Protein AF-A0A0W0XV14-F1 (afdb_monomer_lite)

pLDDT: mean 80.05, std 17.27, range [49.66, 97.56]

Organism: NCBI:txid458

Structure (mmCIF, N/CA/C/O backbone):
data_AF-A0A0W0XV14-F1
#
_entry.id   AF-A0A0W0XV14-F1
#
loop_
_atom_site.g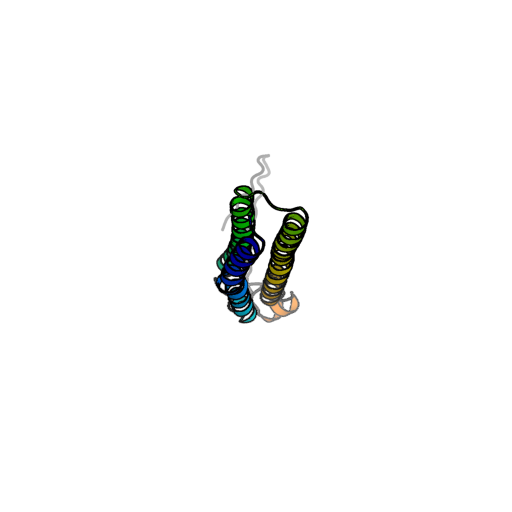roup_PDB
_atom_site.id
_atom_site.type_symbol
_atom_site.label_atom_id
_atom_site.label_alt_id
_atom_site.label_comp_id
_atom_site.label_asym_id
_atom_site.label_entity_id
_atom_site.label_seq_id
_atom_site.pdbx_PDB_ins_code
_atom_site.Cartn_x
_atom_site.Cartn_y
_atom_site.Cartn_z
_atom_site.occupancy
_atom_site.B_iso_or_equiv
_atom_site.auth_seq_id
_atom_site.auth_comp_id
_atom_site.auth_asym_id
_atom_site.auth_atom_id
_atom_site.pdbx_PDB_model_num
ATOM 1 N N . MET A 1 1 ? -15.513 -1.038 22.031 1.00 90.81 1 MET A N 1
ATOM 2 C CA . MET A 1 1 ? -14.763 -2.237 21.604 1.00 90.81 1 MET A CA 1
ATOM 3 C C . MET A 1 1 ? -13.735 -2.571 22.674 1.00 90.81 1 MET A C 1
ATOM 5 O O . MET A 1 1 ? -13.178 -1.650 23.264 1.00 90.81 1 MET A O 1
ATOM 9 N N . THR A 1 2 ? -13.530 -3.849 22.978 1.00 93.06 2 THR A N 1
ATOM 10 C CA . THR A 1 2 ? -12.490 -4.308 23.915 1.00 93.06 2 THR A CA 1
ATOM 11 C C . THR A 1 2 ? -11.102 -4.251 23.268 1.00 93.06 2 THR A C 1
ATOM 13 O O . THR A 1 2 ? -10.985 -4.190 22.048 1.00 93.06 2 THR A O 1
ATOM 16 N N . ASN A 1 3 ? -10.029 -4.273 24.065 1.00 91.88 3 ASN A N 1
ATOM 17 C CA . ASN A 1 3 ? -8.668 -4.251 23.511 1.00 91.88 3 ASN A CA 1
ATOM 18 C C . ASN A 1 3 ? -8.371 -5.487 22.649 1.00 91.88 3 ASN A C 1
ATOM 20 O O . ASN A 1 3 ? -7.784 -5.346 21.587 1.00 91.88 3 ASN A O 1
ATOM 24 N N . ASN A 1 4 ? -8.845 -6.667 23.057 1.00 94.75 4 ASN A N 1
ATOM 25 C CA . ASN A 1 4 ? -8.633 -7.903 22.301 1.00 94.75 4 ASN A CA 1
ATOM 26 C C . ASN A 1 4 ? -9.332 -7.857 20.928 1.00 94.75 4 ASN A C 1
ATOM 28 O O . ASN A 1 4 ? -8.737 -8.205 19.919 1.00 94.75 4 ASN A O 1
ATOM 32 N N . GLU A 1 5 ? -10.571 -7.355 20.864 1.00 94.25 5 GLU A N 1
ATOM 33 C CA . GLU A 1 5 ? -11.280 -7.173 19.585 1.00 94.25 5 GLU A CA 1
ATOM 34 C C . GLU A 1 5 ? -10.559 -6.183 18.658 1.00 94.25 5 GLU A C 1
ATOM 36 O O . GLU A 1 5 ? -10.484 -6.409 17.454 1.00 94.25 5 GLU A O 1
ATOM 41 N N . PHE A 1 6 ? -10.016 -5.099 19.220 1.00 95.75 6 PHE A N 1
ATOM 42 C CA . PHE A 1 6 ? -9.238 -4.121 18.461 1.00 95.75 6 PHE A CA 1
ATOM 43 C C . PHE A 1 6 ? -7.968 -4.751 17.878 1.00 95.75 6 PHE A C 1
ATOM 45 O O . PHE A 1 6 ? -7.739 -4.665 16.675 1.00 95.75 6 PHE A O 1
ATOM 52 N N . GLU A 1 7 ? -7.182 -5.435 18.713 1.00 95.38 7 GLU A N 1
ATOM 53 C CA . GLU A 1 7 ? -5.948 -6.113 18.298 1.00 95.38 7 GLU A CA 1
ATOM 54 C C . GLU A 1 7 ? -6.217 -7.195 17.243 1.00 95.38 7 GLU A C 1
ATOM 56 O O . GLU A 1 7 ? -5.461 -7.321 16.283 1.00 95.38 7 GLU A O 1
ATOM 61 N N . GLN A 1 8 ? -7.323 -7.934 17.363 1.00 96.19 8 GLN A N 1
ATOM 62 C CA . GLN A 1 8 ? -7.716 -8.934 16.368 1.00 96.19 8 GLN A CA 1
ATOM 63 C C . GLN A 1 8 ? -8.061 -8.322 15.009 1.00 96.19 8 GLN A C 1
ATOM 65 O O . GLN A 1 8 ? -7.689 -8.893 13.985 1.00 96.19 8 GLN A O 1
ATOM 70 N N . LEU A 1 9 ? -8.755 -7.181 14.977 1.00 95.88 9 LEU A N 1
ATOM 71 C CA . LEU A 1 9 ? -9.050 -6.495 13.718 1.00 95.88 9 LEU A CA 1
ATOM 72 C C . LEU A 1 9 ? -7.780 -5.949 13.066 1.00 95.88 9 LEU A C 1
ATOM 74 O O . LEU A 1 9 ? -7.591 -6.149 11.870 1.00 95.88 9 LEU A O 1
ATOM 78 N N . ILE A 1 10 ? -6.890 -5.323 13.843 1.00 96.88 10 ILE A N 1
ATOM 79 C CA . ILE A 1 10 ? -5.589 -4.869 13.330 1.00 96.88 10 ILE A CA 1
ATOM 80 C C . ILE A 1 10 ? -4.806 -6.048 12.744 1.00 96.88 10 ILE A C 1
ATOM 82 O O . ILE A 1 10 ? -4.350 -5.966 11.610 1.00 96.88 10 ILE A O 1
ATOM 86 N N . LEU A 1 11 ? -4.755 -7.190 13.436 1.00 96.06 11 LEU A N 1
ATOM 87 C CA . LEU A 1 11 ? -4.068 -8.384 12.936 1.00 96.06 11 LEU A CA 1
ATOM 88 C C . LEU A 1 11 ? -4.650 -8.906 11.608 1.00 96.06 11 LEU A C 1
ATOM 90 O O . LEU A 1 11 ? -3.911 -9.389 10.746 1.00 96.06 11 LEU A O 1
ATOM 94 N N . GLN A 1 12 ? -5.970 -8.827 11.420 1.00 96.25 12 GLN A N 1
ATOM 95 C CA . GLN A 1 12 ? -6.609 -9.201 10.153 1.00 96.25 12 GLN A CA 1
ATOM 96 C C . GLN A 1 12 ? -6.208 -8.252 9.021 1.00 96.25 12 GLN A C 1
ATOM 98 O O . GLN A 1 12 ? -5.877 -8.709 7.924 1.00 96.25 12 GLN A O 1
ATOM 103 N N . PHE A 1 13 ? -6.188 -6.947 9.296 1.00 96.75 13 PHE A N 1
ATOM 104 C CA . PHE A 1 13 ? -5.719 -5.944 8.346 1.00 96.75 13 PHE A CA 1
ATOM 105 C C . PHE A 1 13 ? -4.234 -6.118 8.016 1.00 96.75 13 PHE A C 1
ATOM 107 O O . PHE A 1 13 ? -3.876 -6.062 6.843 1.00 96.75 13 PHE A O 1
ATOM 114 N N . ASP A 1 14 ? -3.398 -6.451 8.997 1.00 95.44 14 ASP A N 1
ATOM 115 C CA . ASP A 1 14 ? -1.977 -6.744 8.790 1.00 95.44 14 ASP A CA 1
ATOM 116 C C . ASP A 1 14 ? -1.759 -7.989 7.942 1.00 95.44 14 ASP A C 1
ATOM 118 O O . ASP A 1 14 ? -0.886 -8.016 7.073 1.00 95.44 14 ASP A O 1
ATOM 122 N N . THR A 1 15 ? -2.563 -9.027 8.158 1.00 94.62 15 THR A N 1
ATOM 123 C CA . THR A 1 15 ? -2.507 -10.238 7.332 1.00 94.62 15 THR A CA 1
ATOM 124 C C . THR A 1 15 ? -2.842 -9.890 5.884 1.00 94.62 15 THR A C 1
ATOM 126 O O . THR A 1 15 ? -2.071 -10.197 4.977 1.00 94.62 15 THR A O 1
ATOM 129 N N . PHE A 1 16 ? -3.938 -9.156 5.663 1.00 94.56 16 PHE A N 1
ATOM 130 C CA . PHE A 1 16 ? -4.310 -8.697 4.327 1.00 94.56 16 PHE A CA 1
ATOM 131 C C . PHE A 1 16 ? -3.222 -7.818 3.694 1.00 94.56 16 PHE A C 1
ATOM 133 O O . PHE A 1 16 ? -2.899 -7.995 2.515 1.00 94.56 16 PHE A O 1
ATOM 140 N N . TRP A 1 17 ? -2.652 -6.890 4.464 1.00 95.88 17 TRP A N 1
ATOM 141 C CA . TRP A 1 17 ? -1.587 -5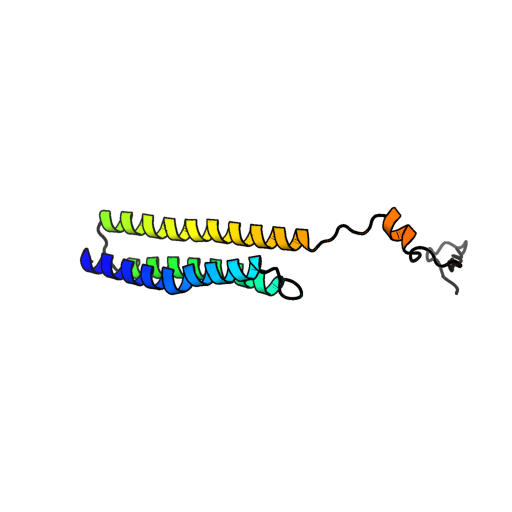.996 4.026 1.00 95.88 17 TRP A CA 1
ATOM 142 C C . TRP A 1 17 ? -0.369 -6.778 3.533 1.00 95.88 17 TRP A C 1
ATOM 144 O O . TRP A 1 17 ? 0.107 -6.553 2.419 1.00 95.88 17 TRP A O 1
ATOM 154 N N . ASN A 1 18 ? 0.110 -7.733 4.327 1.00 93.94 18 ASN A N 1
ATOM 155 C CA . ASN A 1 18 ? 1.265 -8.546 3.962 1.00 93.94 18 ASN A CA 1
ATOM 156 C C . ASN A 1 18 ? 0.977 -9.426 2.739 1.00 93.94 18 ASN A C 1
ATOM 158 O O . ASN A 1 18 ? 1.755 -9.430 1.784 1.00 93.94 18 ASN A O 1
ATOM 162 N N . ASP A 1 19 ? -0.165 -10.110 2.724 1.00 92.69 19 ASP A N 1
ATOM 163 C CA . ASP A 1 19 ? -0.486 -11.059 1.659 1.00 92.69 19 ASP A CA 1
ATOM 164 C C . ASP A 1 19 ? -0.719 -10.370 0.310 1.00 92.69 19 ASP A C 1
ATOM 166 O O . ASP A 1 19 ? -0.352 -10.918 -0.732 1.00 92.69 19 ASP A O 1
ATOM 170 N N . ASN A 1 20 ? -1.285 -9.160 0.311 1.00 91.00 20 ASN A N 1
ATOM 171 C CA . ASN A 1 20 ? -1.712 -8.485 -0.914 1.00 91.00 20 ASN A CA 1
ATOM 172 C C . ASN A 1 20 ? -0.835 -7.286 -1.269 1.00 91.00 20 ASN A C 1
ATOM 174 O O . ASN A 1 20 ? -0.323 -7.210 -2.385 1.00 91.00 20 ASN A O 1
ATOM 178 N N . ILE A 1 21 ? -0.657 -6.342 -0.343 1.00 92.94 21 ILE A N 1
ATOM 179 C CA . ILE A 1 21 ? 0.010 -5.064 -0.624 1.00 92.94 21 ILE A CA 1
ATOM 180 C C . ILE A 1 21 ? 1.520 -5.281 -0.731 1.00 92.94 21 ILE A C 1
ATOM 182 O O . ILE A 1 21 ? 2.110 -4.953 -1.762 1.00 92.94 21 ILE A O 1
ATOM 186 N N . VAL A 1 22 ? 2.142 -5.922 0.263 1.00 93.88 22 VAL A N 1
ATOM 187 C CA . VAL A 1 22 ? 3.588 -6.210 0.226 1.00 93.88 22 VAL A CA 1
ATOM 188 C C . VAL A 1 22 ? 3.928 -7.121 -0.957 1.00 93.88 22 VAL A C 1
ATOM 190 O O . VAL A 1 22 ? 4.859 -6.836 -1.714 1.00 93.88 22 VAL A O 1
ATOM 193 N N . THR A 1 23 ? 3.138 -8.174 -1.183 1.00 90.81 23 THR A N 1
ATOM 194 C CA . THR A 1 23 ? 3.313 -9.069 -2.338 1.00 90.81 23 THR A CA 1
ATOM 195 C C . THR A 1 23 ? 3.231 -8.319 -3.670 1.00 90.81 23 THR A C 1
ATOM 197 O O . THR A 1 23 ? 4.100 -8.501 -4.527 1.00 90.81 23 THR A O 1
ATOM 200 N N . ALA A 1 24 ? 2.229 -7.451 -3.856 1.00 91.31 24 ALA A N 1
ATOM 201 C CA . ALA A 1 24 ? 2.075 -6.674 -5.084 1.00 91.31 24 ALA A CA 1
ATOM 202 C C . ALA A 1 24 ? 3.261 -5.728 -5.314 1.00 91.31 24 ALA A C 1
ATOM 204 O O . ALA A 1 24 ? 3.781 -5.657 -6.429 1.00 91.31 24 ALA A O 1
ATOM 205 N N . TYR A 1 25 ? 3.734 -5.047 -4.266 1.00 93.94 25 TYR A N 1
ATOM 206 C CA . TYR A 1 25 ? 4.922 -4.199 -4.346 1.00 93.94 25 TYR A CA 1
ATOM 207 C C . TYR A 1 25 ? 6.145 -4.984 -4.833 1.00 93.94 25 TYR A C 1
ATOM 209 O O . TYR A 1 25 ? 6.804 -4.570 -5.792 1.00 93.94 25 TYR A O 1
ATOM 217 N N . VAL A 1 26 ? 6.419 -6.147 -4.228 1.00 92.56 26 VAL A N 1
ATOM 218 C CA . VAL A 1 26 ? 7.551 -7.004 -4.611 1.00 92.56 26 VAL A CA 1
ATOM 219 C C . VAL A 1 26 ? 7.434 -7.428 -6.072 1.00 92.56 26 VAL A C 1
ATOM 221 O O . VAL A 1 26 ? 8.395 -7.284 -6.826 1.00 92.56 26 VAL A O 1
ATOM 224 N N . GLN A 1 27 ? 6.256 -7.883 -6.504 1.00 89.62 27 GLN A N 1
ATOM 225 C CA . GLN A 1 27 ? 6.027 -8.302 -7.887 1.00 89.62 27 GLN A CA 1
ATOM 226 C C . GLN A 1 27 ? 6.270 -7.161 -8.882 1.00 89.62 27 GLN A C 1
ATOM 228 O O . GLN A 1 27 ? 7.008 -7.342 -9.854 1.00 89.62 27 GLN A O 1
ATOM 233 N N . ILE A 1 28 ? 5.704 -5.973 -8.634 1.00 89.56 28 ILE A N 1
ATOM 234 C CA . ILE A 1 28 ? 5.890 -4.805 -9.507 1.00 89.56 28 ILE A CA 1
ATOM 235 C C . ILE A 1 28 ? 7.371 -4.422 -9.561 1.00 89.56 28 ILE A C 1
ATOM 237 O O . ILE A 1 28 ? 7.919 -4.234 -10.649 1.00 89.56 28 ILE A O 1
ATOM 241 N N . LYS A 1 29 ? 8.042 -4.357 -8.406 1.00 89.88 29 LYS A N 1
ATOM 242 C CA . LYS A 1 29 ? 9.466 -4.020 -8.320 1.00 89.88 29 LYS A CA 1
ATOM 243 C C . LYS A 1 29 ? 10.331 -5.020 -9.082 1.00 89.88 29 LYS A C 1
ATOM 245 O O . LYS A 1 29 ? 11.179 -4.614 -9.873 1.00 89.88 29 LYS A O 1
ATOM 250 N N . THR A 1 30 ? 10.101 -6.319 -8.898 1.00 88.12 30 THR A N 1
ATOM 251 C CA . THR A 1 30 ? 10.819 -7.373 -9.624 1.00 88.12 30 THR A CA 1
ATOM 252 C C . THR A 1 30 ? 10.606 -7.253 -11.131 1.00 88.12 30 THR A C 1
ATOM 254 O O . THR A 1 30 ? 11.575 -7.329 -11.885 1.00 88.12 30 THR A O 1
ATOM 257 N N . HIS A 1 31 ? 9.373 -7.011 -11.582 1.00 84.38 31 HIS A N 1
ATOM 258 C CA . HIS A 1 31 ? 9.086 -6.826 -13.003 1.00 84.38 31 HIS A CA 1
ATOM 259 C C . HIS A 1 31 ? 9.782 -5.602 -13.599 1.00 84.38 31 HIS A C 1
ATOM 261 O O . HIS A 1 31 ? 10.321 -5.697 -14.703 1.00 84.38 31 HIS A O 1
ATOM 267 N N . LEU A 1 32 ? 9.821 -4.482 -12.871 1.00 82.12 32 LEU A N 1
ATOM 268 C CA . LEU A 1 32 ? 10.571 -3.299 -13.289 1.00 82.12 32 LEU A CA 1
ATOM 269 C C . LEU A 1 32 ? 12.065 -3.627 -13.432 1.00 82.12 32 LEU A C 1
ATOM 271 O O . LEU A 1 32 ? 12.650 -3.404 -14.489 1.00 82.12 32 LEU A O 1
ATOM 275 N N . LEU A 1 33 ? 12.675 -4.235 -12.413 1.00 82.56 33 LEU A N 1
ATOM 276 C CA . LEU A 1 33 ? 14.111 -4.540 -12.409 1.00 82.56 33 LEU A CA 1
ATOM 277 C C . LEU A 1 33 ? 14.540 -5.547 -13.488 1.00 82.56 33 LEU A C 1
ATOM 279 O O . LEU A 1 33 ? 15.693 -5.534 -13.909 1.00 82.56 33 LEU A O 1
ATOM 283 N N . GLN A 1 34 ? 13.632 -6.394 -13.976 1.00 80.69 34 GLN A N 1
ATOM 284 C CA . GLN A 1 34 ? 13.912 -7.335 -15.068 1.00 80.69 34 GLN A CA 1
ATOM 285 C C . GLN A 1 34 ? 14.016 -6.672 -16.457 1.00 80.69 34 GLN A C 1
ATOM 287 O O . GLN A 1 34 ? 14.336 -7.359 -17.428 1.00 80.69 34 GLN A O 1
ATOM 292 N N . GLY A 1 35 ? 13.756 -5.364 -16.585 1.00 63.53 35 GLY A N 1
ATOM 293 C CA . GLY A 1 35 ? 14.103 -4.573 -17.774 1.00 63.53 35 GLY A CA 1
ATOM 294 C C . GLY A 1 35 ? 13.322 -4.894 -19.059 1.00 63.53 35 GLY A C 1
ATOM 295 O O . GLY A 1 35 ? 13.682 -4.415 -20.132 1.00 63.53 35 GLY A O 1
ATOM 296 N N . ARG A 1 36 ? 12.242 -5.685 -18.992 1.00 59.47 36 ARG A N 1
ATOM 297 C CA . ARG A 1 36 ? 11.412 -6.052 -20.158 1.00 59.47 36 ARG A CA 1
ATOM 298 C C . ARG A 1 36 ? 10.311 -5.014 -20.415 1.00 59.47 36 ARG A C 1
ATOM 300 O O . ARG A 1 36 ? 9.130 -5.273 -20.186 1.00 59.47 36 ARG A O 1
ATOM 307 N N . LEU A 1 37 ? 10.696 -3.827 -20.880 1.00 60.34 37 LEU A N 1
ATOM 308 C CA . LEU A 1 37 ? 9.769 -2.711 -21.138 1.00 60.34 37 LEU A CA 1
ATOM 309 C C . LEU A 1 37 ? 9.222 -2.634 -22.573 1.00 60.34 37 LEU A C 1
ATOM 311 O O . LEU A 1 37 ? 8.372 -1.786 -22.833 1.00 60.34 37 LEU A O 1
ATOM 315 N N . ASN A 1 38 ? 9.659 -3.514 -23.481 1.00 53.34 38 ASN A N 1
ATOM 316 C CA . ASN A 1 38 ? 9.531 -3.313 -24.934 1.00 53.34 38 ASN A CA 1
ATOM 317 C C . ASN A 1 38 ? 8.100 -3.308 -25.520 1.00 53.34 38 ASN A C 1
ATOM 319 O O . ASN A 1 38 ? 7.971 -3.063 -26.707 1.00 53.34 38 ASN A O 1
ATOM 323 N N . ASP A 1 39 ? 7.041 -3.498 -24.728 1.00 52.50 39 ASP A N 1
ATOM 324 C CA . ASP A 1 39 ? 5.651 -3.157 -25.111 1.00 52.50 39 ASP A CA 1
ATOM 325 C C . ASP A 1 39 ? 4.754 -2.889 -23.875 1.00 52.50 39 ASP A C 1
ATOM 327 O O . ASP A 1 39 ? 3.521 -2.931 -23.905 1.00 52.50 39 ASP A O 1
ATOM 331 N N . THR A 1 40 ? 5.386 -2.648 -22.722 1.00 56.06 40 THR A N 1
ATOM 332 C CA . THR A 1 40 ? 4.782 -2.842 -21.391 1.00 56.06 40 THR A CA 1
ATOM 333 C C . THR A 1 40 ? 4.767 -1.578 -20.538 1.00 56.06 40 THR A C 1
ATOM 335 O O . THR A 1 40 ? 4.214 -1.614 -19.441 1.00 56.06 40 THR A O 1
ATOM 338 N N . SER A 1 41 ? 5.320 -0.454 -21.007 1.00 59.06 41 SER A N 1
ATOM 339 C CA . SER A 1 41 ? 5.445 0.773 -20.198 1.00 59.06 41 SER A CA 1
ATOM 340 C C . SER A 1 41 ? 4.088 1.317 -19.726 1.00 59.06 41 SER A C 1
ATOM 342 O O . SER A 1 41 ? 3.916 1.588 -18.539 1.00 59.06 41 SER A O 1
ATOM 344 N N . ASN A 1 42 ? 3.080 1.359 -20.606 1.00 62.22 42 ASN A N 1
ATOM 345 C CA . ASN A 1 42 ? 1.712 1.746 -20.239 1.00 62.22 42 ASN A CA 1
ATOM 346 C C . ASN A 1 42 ? 1.082 0.761 -19.241 1.00 62.22 42 ASN A C 1
ATOM 348 O O . ASN A 1 42 ? 0.374 1.172 -18.325 1.00 62.22 42 ASN A O 1
ATOM 352 N N . ARG A 1 43 ? 1.367 -0.542 -19.373 1.00 67.56 43 ARG A N 1
ATOM 353 C CA . ARG A 1 43 ? 0.871 -1.567 -18.439 1.00 67.56 43 ARG A CA 1
ATOM 354 C C . ARG A 1 43 ? 1.519 -1.424 -17.060 1.00 67.56 43 ARG A C 1
ATOM 356 O O . ARG A 1 43 ? 0.813 -1.492 -16.064 1.00 67.56 43 ARG A O 1
ATOM 363 N N . LEU A 1 44 ? 2.822 -1.155 -16.998 1.00 72.19 44 LEU A N 1
ATOM 364 C CA . LEU A 1 44 ? 3.562 -0.960 -15.747 1.00 72.19 44 LEU A CA 1
ATOM 365 C C . LEU A 1 44 ? 3.172 0.336 -15.033 1.00 72.19 44 LEU A C 1
ATOM 36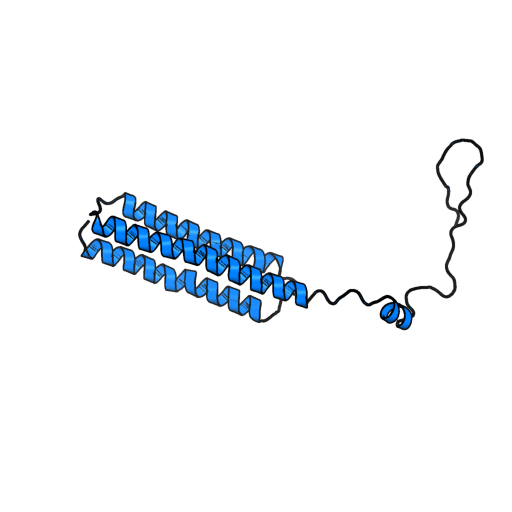7 O O . LEU A 1 44 ? 2.968 0.320 -13.820 1.00 72.19 44 LEU A O 1
ATOM 371 N N . PHE A 1 45 ? 2.980 1.433 -15.770 1.00 72.50 45 PHE A N 1
ATOM 372 C CA . PHE A 1 45 ? 2.419 2.659 -15.201 1.00 72.50 45 PHE A CA 1
ATOM 373 C C . PHE A 1 45 ? 1.038 2.402 -14.578 1.00 72.50 45 PHE A C 1
ATOM 375 O O . PHE A 1 45 ? 0.788 2.807 -13.440 1.00 72.50 45 PHE A O 1
ATOM 382 N N . ASN A 1 46 ? 0.176 1.655 -15.277 1.00 79.88 46 ASN A N 1
ATOM 383 C CA . ASN A 1 46 ? -1.132 1.258 -14.759 1.00 79.88 46 ASN A CA 1
ATOM 384 C C . ASN A 1 46 ? -1.017 0.363 -13.513 1.00 79.88 46 ASN A C 1
ATOM 386 O O . ASN A 1 46 ? -1.805 0.537 -12.589 1.00 79.88 46 ASN A O 1
ATOM 390 N N . CYS A 1 47 ? -0.024 -0.530 -13.432 1.00 85.75 47 CYS A N 1
ATOM 391 C CA . CYS A 1 47 ? 0.230 -1.336 -12.233 1.00 85.75 47 CYS A CA 1
ATOM 392 C C . CYS A 1 47 ? 0.619 -0.477 -11.021 1.00 85.75 47 CYS A C 1
ATOM 394 O O . CYS A 1 47 ? 0.092 -0.699 -9.936 1.00 85.75 47 CYS A O 1
ATOM 396 N N . ILE A 1 48 ? 1.485 0.531 -11.192 1.00 89.62 48 ILE A N 1
ATOM 397 C CA . ILE A 1 48 ? 1.870 1.442 -10.097 1.00 89.62 48 ILE A CA 1
ATOM 398 C C . ILE A 1 48 ? 0.662 2.270 -9.628 1.00 89.62 48 ILE A C 1
ATOM 400 O O . ILE A 1 48 ? 0.466 2.459 -8.428 1.00 89.62 48 ILE A O 1
ATOM 404 N N . GLN A 1 49 ? -0.163 2.763 -10.560 1.00 88.94 49 GLN A N 1
ATOM 405 C CA . GLN A 1 49 ? -1.397 3.473 -10.205 1.00 88.94 49 GLN A CA 1
ATOM 406 C C . GLN A 1 49 ? -2.387 2.558 -9.479 1.00 88.94 49 GLN A C 1
ATOM 408 O O . GLN A 1 49 ? -2.928 2.939 -8.443 1.00 88.94 49 GLN A O 1
ATOM 413 N N . HIS A 1 50 ? -2.582 1.338 -9.979 1.00 90.00 50 HIS A N 1
ATOM 414 C CA . HIS A 1 50 ? -3.449 0.352 -9.348 1.00 90.00 50 HIS A CA 1
ATOM 415 C C . HIS A 1 50 ? -2.986 0.016 -7.926 1.00 90.00 50 HIS A C 1
ATOM 417 O O . HIS A 1 50 ? -3.793 0.066 -7.005 1.00 90.00 50 HIS A O 1
ATOM 423 N N . TYR A 1 51 ? -1.687 -0.218 -7.727 1.00 93.81 51 TYR A N 1
ATOM 424 C CA . TYR A 1 51 ? -1.086 -0.434 -6.410 1.00 93.81 51 TYR A CA 1
ATOM 425 C C . TYR A 1 51 ? -1.399 0.703 -5.426 1.00 93.81 51 TYR A C 1
ATOM 427 O O . TYR A 1 51 ? -1.891 0.469 -4.323 1.00 93.81 51 TYR A O 1
ATOM 435 N N . SER A 1 52 ? -1.188 1.953 -5.850 1.00 94.12 52 SER A N 1
ATOM 436 C CA . SER A 1 52 ? -1.470 3.132 -5.020 1.00 94.12 52 SER A CA 1
ATOM 437 C C . SER A 1 52 ? -2.957 3.247 -4.648 1.00 94.12 52 SER A C 1
ATOM 439 O O . SER A 1 52 ? -3.305 3.608 -3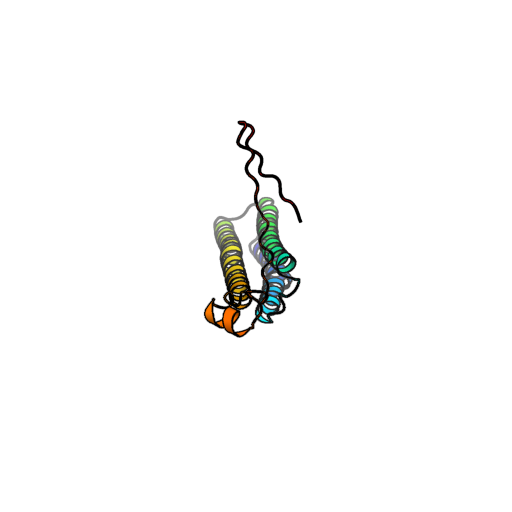.518 1.00 94.12 52 SER A O 1
ATOM 441 N N . ASN A 1 53 ? -3.843 2.899 -5.587 1.00 93.12 53 ASN A N 1
ATOM 442 C CA . ASN A 1 53 ? -5.286 2.881 -5.361 1.00 93.12 53 ASN A CA 1
ATOM 443 C C . ASN A 1 53 ? -5.702 1.776 -4.385 1.00 93.12 53 ASN A C 1
ATOM 445 O O . ASN A 1 53 ? -6.526 2.039 -3.516 1.00 93.12 53 ASN A O 1
ATOM 449 N N . VAL A 1 54 ? -5.111 0.579 -4.470 1.00 93.44 54 VAL A N 1
ATOM 450 C CA . VAL A 1 54 ? -5.388 -0.525 -3.532 1.00 93.44 54 VAL A CA 1
ATOM 451 C C . VAL A 1 54 ? -5.069 -0.116 -2.095 1.00 93.44 54 VAL A C 1
ATOM 453 O O . VAL A 1 54 ? -5.896 -0.333 -1.215 1.00 93.44 54 VAL A O 1
ATOM 456 N N . ILE A 1 55 ? -3.933 0.546 -1.849 1.00 95.50 55 ILE A N 1
ATOM 457 C CA . ILE A 1 55 ? -3.606 1.035 -0.497 1.00 95.50 55 ILE A CA 1
ATOM 458 C C . ILE A 1 55 ? -4.603 2.105 -0.033 1.00 95.50 55 ILE A C 1
ATOM 460 O O . ILE A 1 55 ? -4.959 2.159 1.140 1.00 95.50 55 ILE A O 1
ATOM 464 N N . THR A 1 56 ? -5.063 2.964 -0.944 1.00 94.81 56 THR A N 1
ATOM 465 C CA . THR A 1 56 ? -6.040 4.010 -0.605 1.00 94.81 56 THR A CA 1
ATOM 466 C C . THR A 1 56 ? -7.374 3.391 -0.186 1.00 94.81 56 THR A C 1
ATOM 468 O O . THR A 1 56 ? -7.884 3.735 0.874 1.00 94.81 56 THR A O 1
ATOM 471 N N . LEU A 1 57 ? -7.869 2.410 -0.945 1.00 95.38 57 LEU A N 1
ATOM 472 C CA . LEU A 1 57 ? -9.076 1.652 -0.602 1.00 95.38 57 LEU A CA 1
ATOM 473 C C . LEU A 1 57 ? -8.912 0.849 0.694 1.00 95.38 57 LEU A C 1
ATOM 475 O O . LEU A 1 57 ? -9.844 0.768 1.485 1.00 95.38 57 LEU A O 1
ATOM 479 N N . PHE A 1 58 ? -7.729 0.280 0.939 1.00 97.31 58 PHE A N 1
ATOM 480 C CA . PHE A 1 58 ? -7.429 -0.402 2.197 1.00 97.31 58 PHE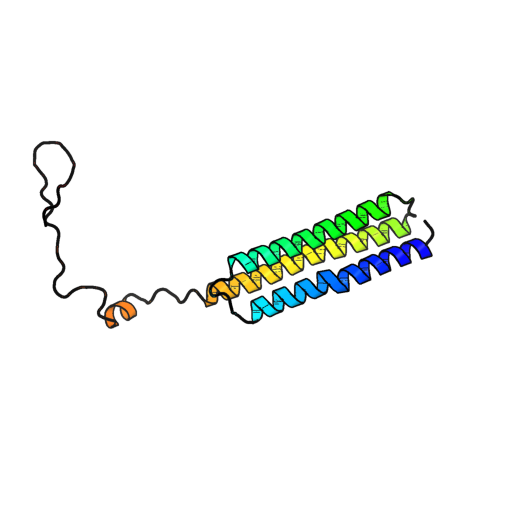 A CA 1
ATOM 481 C C . PHE A 1 58 ? -7.554 0.548 3.394 1.00 97.31 58 PHE A C 1
ATOM 483 O O . PHE A 1 58 ? -8.237 0.230 4.360 1.00 97.31 58 PHE A O 1
ATOM 490 N N . VAL A 1 59 ? -6.943 1.735 3.315 1.00 96.88 59 VAL A N 1
ATOM 491 C CA . VAL A 1 59 ? -7.034 2.760 4.367 1.00 96.88 59 VAL A CA 1
ATOM 492 C C . VAL A 1 59 ? -8.490 3.170 4.609 1.00 96.88 59 VAL A C 1
ATOM 494 O O . VAL A 1 59 ? -8.912 3.240 5.761 1.00 96.88 59 VAL A O 1
ATOM 497 N N . GLU A 1 60 ? -9.262 3.392 3.543 1.00 96.75 60 GLU A N 1
ATOM 498 C CA . GLU A 1 60 ? -10.690 3.722 3.637 1.00 96.75 60 GLU A CA 1
ATOM 499 C C . GLU A 1 60 ? -11.502 2.602 4.307 1.00 96.75 60 GLU A C 1
ATOM 501 O O . GLU A 1 60 ? -12.361 2.883 5.142 1.00 96.75 60 GLU A O 1
ATOM 506 N N . GLU A 1 61 ? -11.212 1.334 4.002 1.00 97.12 61 GLU A N 1
ATOM 507 C CA . GLU A 1 61 ? -11.896 0.185 4.607 1.00 97.12 61 GLU A CA 1
ATOM 508 C C . GLU A 1 61 ? -11.561 0.031 6.097 1.00 97.12 61 GLU A C 1
ATOM 510 O O . GLU A 1 61 ? -12.448 -0.248 6.910 1.00 97.12 61 GLU A O 1
ATOM 515 N N . VAL A 1 62 ? -10.301 0.260 6.483 1.00 97.31 62 VAL A N 1
ATOM 516 C CA . VAL A 1 62 ? -9.886 0.273 7.894 1.00 97.31 62 VAL A CA 1
ATOM 517 C C . VAL A 1 62 ? -10.645 1.374 8.642 1.00 97.31 62 VAL A C 1
ATOM 519 O O . VAL A 1 62 ? -11.258 1.110 9.680 1.00 97.31 62 VAL A O 1
ATOM 522 N N . GLU A 1 63 ? -10.681 2.594 8.098 1.00 96.94 63 GLU A N 1
ATOM 523 C CA . GLU A 1 63 ? -11.428 3.713 8.683 1.00 96.94 63 GLU A CA 1
ATOM 524 C C . GLU A 1 63 ? -12.927 3.409 8.791 1.00 96.94 63 GLU A C 1
ATOM 526 O O . GLU A 1 63 ? -13.523 3.596 9.855 1.00 96.94 63 GLU A O 1
ATOM 531 N N . ALA A 1 64 ? -13.538 2.882 7.727 1.00 96.94 64 ALA A N 1
ATOM 532 C CA . ALA A 1 64 ? -14.953 2.522 7.697 1.00 96.94 64 ALA A CA 1
ATOM 533 C C . ALA A 1 64 ? -15.299 1.396 8.683 1.00 96.94 64 ALA A C 1
ATOM 535 O O . ALA A 1 64 ? -16.395 1.377 9.255 1.00 96.94 64 ALA A O 1
ATOM 536 N N . THR A 1 65 ? -14.376 0.460 8.903 1.00 96.44 65 THR A N 1
ATOM 537 C CA . THR A 1 65 ? -14.530 -0.617 9.883 1.00 96.44 65 THR A CA 1
ATOM 538 C C . THR A 1 65 ? -14.518 -0.055 11.297 1.00 96.44 65 THR A C 1
ATOM 540 O O . THR A 1 65 ? -15.466 -0.272 12.055 1.00 96.44 65 THR A O 1
ATOM 543 N N . PHE A 1 66 ? -13.504 0.736 11.646 1.00 96.06 66 PHE A N 1
ATOM 544 C CA . PHE A 1 66 ? -13.373 1.281 12.996 1.00 96.06 66 PHE A CA 1
ATOM 545 C C . PHE A 1 66 ? -14.371 2.402 13.315 1.00 96.06 66 PHE A C 1
ATOM 547 O O . PHE A 1 66 ? -14.740 2.559 14.478 1.00 96.06 66 PHE A O 1
ATOM 554 N N . ALA A 1 67 ? -14.905 3.108 12.312 1.00 94.25 67 ALA A N 1
ATOM 555 C CA . ALA A 1 67 ? -15.964 4.106 12.492 1.00 94.25 67 ALA A CA 1
ATOM 556 C C . ALA A 1 67 ? -17.255 3.530 13.107 1.00 94.25 67 ALA A C 1
ATOM 558 O O . ALA A 1 67 ? -18.036 4.260 13.717 1.00 94.25 67 ALA A O 1
ATOM 559 N N . LYS A 1 68 ? -17.479 2.214 12.983 1.00 93.69 68 LYS A N 1
ATOM 560 C CA . LYS A 1 68 ? -18.640 1.510 13.557 1.00 93.69 68 LYS A CA 1
ATOM 561 C C . LYS A 1 68 ? -18.490 1.238 15.058 1.00 93.69 68 LYS A C 1
ATOM 563 O O . LYS A 1 68 ? -19.420 0.728 15.684 1.00 93.69 68 LYS A O 1
ATOM 568 N N . HIS A 1 69 ? -17.337 1.553 15.646 1.00 94.06 69 HIS A N 1
ATOM 569 C CA . HIS A 1 69 ? -16.995 1.187 17.012 1.00 94.06 69 HIS A CA 1
ATOM 570 C C . HIS A 1 69 ? -16.635 2.405 17.864 1.00 94.06 69 HIS A C 1
ATOM 572 O O . HIS A 1 69 ? -15.911 3.303 17.448 1.00 94.06 69 HIS A O 1
ATOM 578 N N . THR A 1 70 ? -17.072 2.400 19.125 1.00 94.31 70 THR A N 1
ATOM 579 C CA . THR A 1 70 ? -16.565 3.356 20.115 1.00 94.31 70 THR A CA 1
ATOM 580 C C . THR A 1 70 ? -15.181 2.914 20.581 1.00 94.31 70 THR A C 1
ATOM 582 O O . THR A 1 70 ? -15.046 1.873 21.242 1.00 94.31 70 THR A O 1
ATOM 585 N N . LEU A 1 71 ? -14.174 3.713 20.230 1.00 95.38 71 LEU A N 1
ATOM 586 C CA . LEU A 1 71 ? -12.773 3.511 20.587 1.00 95.38 71 LEU A CA 1
ATOM 587 C C . LEU A 1 71 ? -12.381 4.332 21.818 1.00 95.38 71 LEU A C 1
ATOM 589 O O . LEU A 1 71 ? -12.862 5.444 22.036 1.00 95.38 71 LEU A O 1
ATOM 593 N N . THR A 1 72 ? -11.470 3.785 22.617 1.00 96.62 72 THR A N 1
ATOM 594 C CA . THR A 1 72 ? -10.783 4.539 23.671 1.00 96.62 72 THR A CA 1
ATOM 595 C C . THR A 1 72 ? -9.769 5.509 23.064 1.00 96.62 72 THR A C 1
ATOM 597 O O . THR A 1 72 ? -9.308 5.313 21.943 1.00 96.62 72 THR A O 1
ATOM 600 N N . LYS A 1 73 ? -9.344 6.526 23.827 1.00 96.50 73 LYS A N 1
ATOM 601 C CA . LYS A 1 73 ? -8.301 7.465 23.371 1.00 96.50 73 LYS A CA 1
ATOM 602 C C . LYS A 1 73 ? -7.015 6.762 22.938 1.00 96.50 73 LYS A C 1
ATOM 604 O O . LYS A 1 73 ? -6.405 7.173 21.964 1.00 96.50 73 LYS A O 1
ATOM 609 N N . LYS A 1 74 ? -6.616 5.707 23.657 1.00 96.31 74 LYS A N 1
ATOM 610 C CA . LYS A 1 74 ? -5.424 4.930 23.311 1.00 96.31 74 LYS A CA 1
ATOM 611 C C . LYS A 1 74 ? -5.599 4.245 21.951 1.00 96.31 74 LYS A C 1
ATOM 613 O O . LYS A 1 74 ? -4.792 4.468 21.068 1.00 96.31 74 LYS A O 1
ATOM 618 N N . GLN A 1 75 ? -6.706 3.527 21.756 1.00 96.75 75 GLN A N 1
ATOM 619 C CA . GLN A 1 75 ? -7.018 2.867 20.479 1.00 96.75 75 GLN A CA 1
ATOM 620 C C . GLN A 1 75 ? -7.140 3.854 19.311 1.00 96.75 75 GLN A C 1
ATOM 622 O O . GLN A 1 75 ? -6.786 3.517 18.191 1.00 96.75 75 GLN A O 1
ATOM 627 N N . GLN A 1 76 ? -7.642 5.068 19.555 1.00 97.06 76 GLN A N 1
ATOM 628 C CA . GLN A 1 76 ? -7.693 6.119 18.534 1.00 97.06 76 GLN A CA 1
ATOM 629 C C . GLN A 1 76 ? -6.296 6.560 18.093 1.00 97.06 76 GLN A C 1
ATOM 631 O O . GLN A 1 76 ? -6.084 6.758 16.903 1.00 97.06 76 GLN A O 1
ATOM 636 N N . ILE A 1 77 ? -5.361 6.709 19.038 1.00 97.56 77 ILE A N 1
ATOM 637 C CA . ILE A 1 77 ? -3.964 7.045 18.735 1.00 97.56 77 ILE A CA 1
ATOM 638 C C . ILE A 1 77 ? -3.314 5.892 17.969 1.00 97.56 77 ILE A C 1
ATOM 640 O O . ILE A 1 77 ? -2.810 6.115 16.876 1.00 97.56 77 ILE A O 1
ATOM 644 N N . ASP A 1 78 ? -3.428 4.666 18.487 1.00 96.75 78 ASP A N 1
ATOM 645 C CA . ASP A 1 78 ? -2.839 3.474 17.866 1.00 96.75 78 ASP A CA 1
ATOM 646 C C . ASP A 1 78 ? -3.362 3.279 16.424 1.00 96.75 78 ASP A C 1
ATOM 648 O O . ASP A 1 78 ? -2.592 3.026 15.500 1.00 96.75 78 ASP A O 1
ATOM 652 N N . LEU A 1 79 ? -4.669 3.473 16.199 1.00 97.44 79 LEU A N 1
ATOM 653 C CA . LEU A 1 79 ? -5.271 3.428 14.863 1.00 97.44 79 LEU A CA 1
ATOM 654 C C . LEU A 1 79 ? -4.771 4.563 13.960 1.00 97.44 79 LEU A C 1
ATOM 656 O O . LEU A 1 79 ? -4.529 4.350 12.774 1.00 97.44 79 LEU A O 1
ATOM 660 N N . GLN A 1 80 ? -4.640 5.779 14.488 1.00 97.38 80 GLN A N 1
ATOM 661 C CA . GLN A 1 80 ? -4.165 6.913 13.703 1.00 97.38 80 GLN A CA 1
ATOM 662 C C . GLN A 1 80 ? -2.721 6.702 13.241 1.00 97.38 80 GLN A C 1
ATOM 664 O O . GLN A 1 80 ? -2.413 6.988 12.082 1.00 97.38 80 GLN A O 1
ATOM 669 N N . ASP A 1 81 ? -1.862 6.190 14.120 1.00 96.81 81 ASP A N 1
ATOM 670 C CA . ASP A 1 81 ? -0.472 5.866 13.805 1.00 96.81 81 ASP A CA 1
ATOM 671 C C . ASP A 1 81 ? -0.410 4.776 12.729 1.00 96.81 81 ASP A C 1
ATOM 673 O O . ASP A 1 81 ? 0.230 4.974 11.694 1.00 96.81 81 ASP A O 1
ATOM 677 N N . TYR A 1 82 ? -1.201 3.711 12.884 1.00 96.81 82 TYR A N 1
ATOM 678 C CA . TYR A 1 82 ? -1.341 2.653 11.881 1.00 96.81 82 TYR A CA 1
ATOM 679 C C . TYR A 1 82 ? -1.738 3.180 10.489 1.00 96.81 82 TYR A C 1
ATOM 681 O O . TYR A 1 82 ? -1.103 2.887 9.471 1.00 96.81 82 TYR A O 1
ATOM 689 N N . LEU A 1 83 ? -2.778 4.017 10.420 1.00 96.88 83 LEU A N 1
ATOM 690 C CA . LEU A 1 83 ? -3.243 4.597 9.157 1.00 96.88 83 LEU A CA 1
ATOM 691 C C . LEU A 1 83 ? -2.205 5.549 8.545 1.00 96.88 83 LEU A C 1
ATOM 693 O O . LEU A 1 83 ? -2.090 5.648 7.318 1.00 96.88 83 LEU A O 1
ATOM 697 N N . ASN A 1 84 ? -1.451 6.268 9.378 1.00 96.25 84 ASN A N 1
ATOM 698 C CA . ASN A 1 84 ? -0.375 7.143 8.924 1.00 96.25 84 ASN A CA 1
ATOM 699 C C . ASN A 1 84 ? 0.772 6.340 8.299 1.00 96.25 84 ASN A C 1
ATOM 701 O O . ASN A 1 84 ? 1.236 6.711 7.219 1.00 96.25 84 ASN A O 1
ATOM 705 N N . GLU A 1 85 ? 1.168 5.218 8.903 1.00 95.50 85 GLU A N 1
ATOM 706 C CA . GLU A 1 85 ? 2.173 4.306 8.342 1.00 95.50 85 GLU A CA 1
ATOM 707 C C . GLU A 1 85 ? 1.745 3.754 6.975 1.00 95.50 85 GLU A C 1
ATOM 709 O O . GLU A 1 85 ? 2.525 3.781 6.015 1.00 95.50 85 GLU A O 1
ATOM 714 N N . CYS A 1 86 ? 0.475 3.361 6.831 1.00 95.38 86 CYS A N 1
ATOM 715 C CA . CYS A 1 86 ? -0.078 2.897 5.555 1.00 95.38 86 CYS A CA 1
ATOM 716 C C . CYS A 1 86 ? 0.006 3.984 4.465 1.00 95.38 86 CYS A C 1
ATOM 718 O O . CYS A 1 86 ? 0.458 3.741 3.339 1.00 95.38 86 CYS A O 1
ATOM 720 N N . ARG A 1 87 ? -0.385 5.224 4.796 1.00 94.00 87 ARG A N 1
ATOM 721 C CA . ARG A 1 87 ? -0.332 6.379 3.875 1.00 94.00 87 ARG A CA 1
ATOM 722 C C . ARG A 1 87 ? 1.099 6.765 3.505 1.00 94.00 87 ARG A C 1
ATOM 724 O O . ARG A 1 87 ? 1.367 7.135 2.353 1.00 94.00 87 ARG A O 1
ATOM 731 N N . GLN A 1 88 ? 2.015 6.689 4.465 1.00 94.50 88 GLN A N 1
ATOM 732 C CA . GLN A 1 88 ? 3.431 6.950 4.237 1.00 94.50 88 GLN A CA 1
ATOM 733 C C . GLN A 1 88 ? 4.036 5.885 3.321 1.00 94.50 88 GLN A C 1
ATOM 735 O O . GLN A 1 88 ? 4.741 6.240 2.371 1.00 94.50 88 GLN A O 1
ATOM 740 N N . THR A 1 89 ? 3.693 4.614 3.533 1.00 92.50 89 THR A N 1
ATO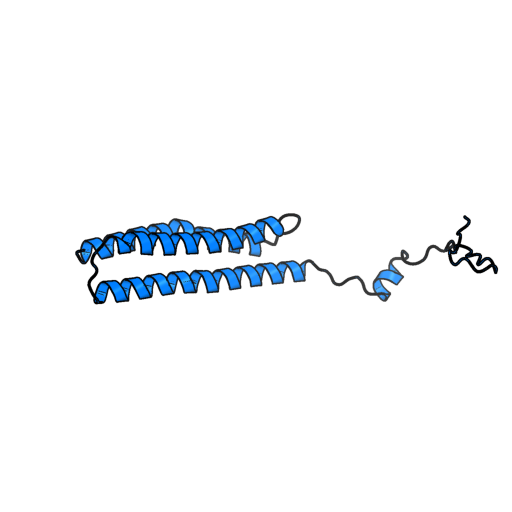M 741 C CA . THR A 1 89 ? 4.118 3.503 2.672 1.00 92.50 89 THR A CA 1
ATOM 742 C C . THR A 1 89 ? 3.624 3.699 1.245 1.00 92.50 89 THR A C 1
ATOM 744 O O . THR A 1 89 ? 4.433 3.717 0.321 1.00 92.50 89 THR A O 1
ATOM 747 N N . ARG A 1 90 ? 2.334 4.024 1.049 1.00 93.25 90 ARG A N 1
ATOM 748 C CA . ARG A 1 90 ? 1.790 4.367 -0.280 1.00 93.25 90 ARG A CA 1
ATOM 749 C C . ARG A 1 90 ? 2.646 5.405 -0.999 1.00 93.25 90 ARG A C 1
ATOM 751 O O . ARG A 1 90 ? 2.948 5.253 -2.182 1.00 93.25 90 ARG A O 1
ATOM 758 N N . THR A 1 91 ? 2.991 6.483 -0.300 1.00 90.94 91 THR A N 1
ATOM 759 C CA . THR A 1 91 ? 3.733 7.612 -0.874 1.00 90.94 91 THR A CA 1
ATOM 760 C C . THR A 1 91 ? 5.159 7.206 -1.231 1.00 90.94 91 THR A C 1
ATOM 762 O O . THR A 1 91 ? 5.616 7.489 -2.339 1.00 90.94 91 THR A O 1
ATOM 765 N N . THR A 1 92 ? 5.829 6.515 -0.311 1.00 93.25 92 THR A N 1
ATOM 766 C CA . THR A 1 92 ? 7.228 6.095 -0.441 1.00 93.25 92 THR A CA 1
ATOM 767 C C . THR A 1 92 ? 7.386 5.080 -1.567 1.00 93.25 92 THR A C 1
ATOM 769 O O . THR A 1 92 ? 8.152 5.314 -2.501 1.00 93.25 92 THR A O 1
ATOM 772 N N . ASP A 1 93 ? 6.576 4.025 -1.557 1.00 94.44 93 ASP A N 1
ATOM 773 C CA . ASP A 1 93 ? 6.635 2.957 -2.551 1.00 94.44 93 ASP A CA 1
ATOM 774 C C . ASP A 1 93 ? 6.262 3.460 -3.943 1.00 94.44 93 ASP A C 1
ATOM 776 O O . ASP A 1 93 ? 6.934 3.157 -4.927 1.00 94.44 93 ASP A O 1
ATOM 780 N N . THR A 1 94 ? 5.205 4.276 -4.051 1.00 91.44 94 THR A N 1
ATOM 781 C CA . THR A 1 94 ? 4.799 4.841 -5.347 1.00 91.44 94 THR A CA 1
ATOM 782 C C . THR A 1 94 ? 5.916 5.706 -5.932 1.00 91.44 94 THR A C 1
ATOM 784 O O . THR A 1 94 ? 6.138 5.682 -7.145 1.00 91.44 94 THR A O 1
ATOM 787 N N . LEU A 1 95 ? 6.612 6.484 -5.096 1.00 92.12 95 LEU A N 1
ATOM 788 C CA . LEU A 1 95 ? 7.738 7.302 -5.533 1.00 92.12 95 LEU A CA 1
ATOM 789 C C . LEU A 1 95 ? 8.908 6.430 -5.996 1.00 92.12 95 LEU A C 1
ATOM 791 O O . LEU A 1 95 ? 9.432 6.661 -7.084 1.00 92.12 95 LEU A O 1
ATOM 795 N N . GLU A 1 96 ? 9.281 5.421 -5.213 1.00 93.00 96 GLU A N 1
ATOM 796 C CA . GLU A 1 96 ? 10.371 4.505 -5.551 1.00 93.00 96 GLU A CA 1
ATOM 797 C C . GLU A 1 96 ? 10.095 3.765 -6.866 1.00 93.00 96 GLU A C 1
ATOM 799 O O . GLU A 1 96 ? 10.918 3.789 -7.782 1.00 93.00 96 GLU A O 1
ATOM 804 N N . LEU A 1 97 ? 8.909 3.168 -7.017 1.00 91.06 97 LEU A N 1
ATOM 805 C CA . LEU A 1 97 ? 8.537 2.445 -8.234 1.00 91.06 97 LEU A CA 1
ATOM 806 C C . LEU A 1 97 ? 8.563 3.364 -9.465 1.00 91.06 97 LEU A C 1
ATOM 808 O O . LEU A 1 97 ? 9.073 2.969 -10.513 1.00 91.06 97 LEU A O 1
ATOM 812 N N . LYS A 1 98 ? 8.089 4.614 -9.342 1.00 88.44 98 LYS A N 1
ATOM 813 C CA . LYS A 1 98 ? 8.178 5.621 -10.416 1.00 88.44 98 LYS A CA 1
ATOM 814 C C . LYS A 1 98 ? 9.622 6.004 -10.748 1.00 88.44 98 LYS A C 1
ATOM 816 O O . LYS A 1 98 ? 9.929 6.250 -11.913 1.00 88.44 98 LYS A O 1
ATOM 821 N N . GLN A 1 99 ? 10.506 6.078 -9.755 1.00 87.75 99 GLN A N 1
ATOM 822 C CA . GLN A 1 99 ? 11.923 6.372 -9.981 1.00 87.75 99 GLN A CA 1
ATOM 823 C C . GLN A 1 99 ? 12.613 5.240 -10.747 1.00 87.75 99 GLN A C 1
ATOM 825 O O . GLN A 1 99 ? 13.309 5.516 -11.725 1.00 87.75 99 GLN A O 1
ATOM 830 N N . ILE A 1 100 ? 12.373 3.984 -10.352 1.00 85.88 100 ILE A N 1
ATOM 831 C CA . ILE A 1 100 ? 12.897 2.801 -11.053 1.00 85.88 100 ILE A CA 1
ATOM 832 C C . ILE A 1 100 ? 12.395 2.794 -12.503 1.00 85.88 100 ILE A C 1
ATOM 834 O O . ILE A 1 100 ? 13.178 2.661 -13.441 1.00 85.88 100 ILE A O 1
ATOM 838 N N . GLU A 1 101 ? 11.094 3.001 -12.696 1.00 84.50 101 GLU A N 1
ATOM 839 C CA . GLU A 1 101 ? 10.451 3.029 -14.010 1.00 84.50 101 GLU A CA 1
ATOM 840 C C . GLU A 1 101 ? 11.021 4.129 -14.925 1.00 84.50 101 GLU A C 1
ATOM 842 O O . GLU A 1 101 ? 11.384 3.865 -16.074 1.00 84.50 101 GLU A O 1
ATOM 847 N N . SER A 1 102 ? 11.206 5.340 -14.392 1.00 82.62 102 SER A N 1
ATOM 848 C CA . SER A 1 102 ? 11.818 6.466 -15.106 1.00 82.62 102 SER A CA 1
ATOM 849 C C . SER A 1 102 ? 13.275 6.198 -15.492 1.00 82.62 102 SER A C 1
ATOM 851 O O . SER A 1 102 ? 13.686 6.505 -16.615 1.00 82.62 102 SER A O 1
ATOM 853 N N . ALA A 1 103 ? 14.064 5.600 -14.592 1.00 80.75 103 ALA A N 1
ATOM 854 C CA . ALA A 1 103 ? 15.455 5.244 -14.864 1.00 80.75 103 ALA A CA 1
ATOM 855 C C . ALA A 1 103 ? 15.566 4.238 -16.019 1.00 80.75 103 ALA A C 1
ATOM 857 O O . ALA A 1 103 ? 16.407 4.402 -16.903 1.00 80.75 103 ALA A O 1
ATOM 858 N N . LEU A 1 104 ? 14.670 3.251 -16.061 1.00 75.69 104 LEU A N 1
ATOM 859 C CA . LEU A 1 104 ? 14.626 2.270 -17.140 1.00 75.69 104 LEU A CA 1
ATOM 860 C C . LEU A 1 104 ? 14.248 2.903 -18.486 1.00 75.69 104 LEU A C 1
ATOM 862 O O . LEU A 1 104 ? 14.908 2.625 -19.485 1.00 75.69 104 LEU A O 1
ATOM 866 N N . ARG A 1 105 ? 13.253 3.806 -18.525 1.00 71.25 105 ARG A N 1
ATOM 867 C CA . ARG A 1 105 ? 12.918 4.543 -19.762 1.00 71.25 105 ARG A CA 1
ATOM 868 C C . ARG A 1 105 ? 14.101 5.353 -20.285 1.00 71.25 105 ARG A C 1
ATOM 870 O O . ARG A 1 105 ? 14.361 5.353 -21.485 1.00 71.25 105 ARG A O 1
ATOM 877 N N . LYS A 1 106 ? 14.826 6.039 -19.396 1.00 69.00 106 LYS A N 1
ATOM 878 C CA . LYS A 1 106 ? 16.014 6.823 -19.769 1.00 69.00 106 LYS A CA 1
ATOM 879 C C . LYS A 1 106 ? 17.144 5.944 -20.301 1.00 69.00 106 LYS A C 1
ATOM 881 O O . LYS A 1 106 ? 17.811 6.352 -21.238 1.00 69.00 106 LYS A O 1
ATOM 886 N N . GLY A 1 107 ? 17.334 4.748 -19.741 1.00 59.47 107 GLY A N 1
ATOM 887 C CA . GLY A 1 107 ? 18.318 3.781 -20.235 1.00 59.47 107 GLY A CA 1
ATOM 888 C C . GLY A 1 107 ? 17.974 3.172 -21.602 1.00 59.47 107 GLY A C 1
ATOM 889 O O . GLY A 1 107 ? 18.876 2.729 -22.304 1.00 59.47 107 GLY A O 1
ATOM 890 N N . GLN A 1 108 ? 16.693 3.157 -21.994 1.00 54.69 108 GLN A N 1
ATOM 891 C CA . GLN A 1 108 ? 16.233 2.672 -23.306 1.00 54.69 108 GLN A CA 1
ATOM 892 C C . GLN A 1 108 ? 16.245 3.740 -24.405 1.00 54.69 108 GLN A C 1
ATOM 894 O O . GLN A 1 108 ? 16.335 3.404 -25.585 1.00 54.69 108 GLN A O 1
ATOM 899 N N . LEU A 1 109 ? 16.168 5.020 -24.039 1.00 52.38 109 LEU A N 1
ATOM 900 C CA . LEU A 1 109 ? 16.454 6.121 -24.951 1.00 52.38 109 LEU A CA 1
ATOM 901 C C . LEU A 1 109 ? 17.971 6.183 -25.149 1.00 52.38 109 LEU A C 1
ATOM 903 O O . LEU A 1 109 ? 18.660 6.972 -24.503 1.00 52.38 109 LEU A O 1
ATOM 907 N N . LEU A 1 110 ? 18.497 5.331 -26.038 1.00 52.72 110 LEU A N 1
ATOM 908 C CA . LEU A 1 110 ? 19.817 5.569 -26.618 1.00 52.72 110 LEU A CA 1
ATOM 909 C C . LEU A 1 110 ? 19.836 7.026 -27.110 1.00 52.72 110 LEU A C 1
ATOM 911 O O . LEU A 1 110 ? 18.846 7.460 -27.716 1.00 52.72 110 LEU A O 1
ATOM 915 N N . PRO A 1 111 ? 20.897 7.804 -26.828 1.00 56.97 111 PRO A N 1
ATOM 916 C CA . PRO A 1 111 ? 21.014 9.130 -27.413 1.00 56.97 111 PRO A CA 1
ATOM 917 C C . PRO A 1 111 ? 20.834 8.998 -28.927 1.00 56.97 111 PRO A C 1
ATOM 919 O O . PRO A 1 111 ? 21.312 8.030 -29.524 1.00 56.97 111 PRO A O 1
ATOM 922 N N . LEU A 1 112 ? 20.101 9.939 -29.536 1.00 58.62 112 LEU A N 1
ATOM 923 C CA . LEU A 1 112 ? 20.040 10.013 -30.994 1.00 58.62 112 LEU A CA 1
ATOM 924 C C . LEU A 1 112 ? 21.487 9.971 -31.504 1.00 58.62 112 LEU A C 1
ATOM 926 O O . LEU A 1 112 ? 22.303 10.726 -30.961 1.00 58.62 112 LEU A O 1
ATOM 930 N N . PRO A 1 113 ? 21.819 9.099 -32.477 1.00 58.59 113 PRO A N 1
ATOM 931 C CA . PRO A 1 113 ? 23.175 9.033 -32.993 1.00 58.59 113 PRO A CA 1
ATOM 932 C C . PRO A 1 113 ? 23.590 10.438 -33.408 1.00 58.59 113 PRO A C 1
ATOM 934 O O . PRO A 1 113 ? 22.803 11.178 -34.009 1.00 58.59 113 PRO A O 1
ATOM 937 N N . THR A 1 114 ? 24.791 10.822 -33.002 1.00 64.62 114 THR A N 1
ATOM 938 C CA . THR A 1 114 ? 25.356 12.139 -33.283 1.00 64.62 114 THR A CA 1
ATOM 939 C C . THR A 1 114 ? 25.418 12.382 -34.789 1.00 64.62 114 THR A C 1
ATOM 941 O O . THR A 1 114 ? 25.395 11.447 -35.589 1.00 64.62 114 THR A O 1
ATOM 944 N N . PHE A 1 115 ? 25.525 13.647 -35.200 1.00 64.62 115 PHE A N 1
ATOM 945 C CA . PHE A 1 115 ? 25.706 13.985 -36.614 1.00 64.62 115 PHE A CA 1
ATOM 946 C C . PHE A 1 115 ? 26.886 13.220 -37.242 1.00 64.62 115 PHE A C 1
ATOM 948 O O . PHE A 1 115 ? 26.776 12.727 -38.360 1.00 64.62 115 PHE A O 1
ATOM 955 N N . GLU A 1 116 ? 27.984 13.055 -36.499 1.00 65.25 116 GLU A N 1
ATOM 956 C CA . GLU A 1 116 ? 29.156 12.291 -36.934 1.00 65.25 116 GLU A CA 1
ATOM 957 C C . GLU A 1 116 ? 28.819 10.806 -37.144 1.00 65.25 116 GLU A C 1
ATOM 959 O O . GLU A 1 116 ? 29.092 10.263 -38.214 1.00 65.25 116 GLU A O 1
ATOM 964 N N . GLU A 1 117 ? 28.136 10.161 -36.195 1.00 64.69 117 GLU A N 1
ATOM 965 C CA . GLU A 1 117 ? 27.718 8.753 -36.310 1.00 64.69 117 GLU A CA 1
ATOM 966 C C . GLU A 1 117 ? 26.699 8.528 -37.434 1.00 64.69 117 GLU A C 1
ATOM 968 O O . GLU A 1 117 ? 26.774 7.536 -38.162 1.00 64.69 117 GLU A O 1
ATOM 973 N N . GLN A 1 118 ? 25.773 9.468 -37.630 1.00 62.22 118 GLN A N 1
ATOM 974 C CA . GLN A 1 118 ? 24.830 9.417 -38.742 1.00 62.22 118 GLN A CA 1
ATOM 975 C C . GLN A 1 118 ? 25.553 9.616 -40.084 1.00 62.22 118 GLN A C 1
ATOM 977 O O . GLN A 1 118 ? 25.221 8.940 -41.059 1.00 62.22 118 GLN A O 1
ATOM 982 N N . SER A 1 119 ? 26.557 10.500 -40.151 1.00 61.50 119 SER A N 1
ATOM 983 C CA . SER A 1 119 ? 27.296 10.786 -41.389 1.00 61.50 119 SER A CA 1
ATOM 984 C C . SER A 1 119 ? 28.117 9.583 -41.864 1.00 61.50 119 SER A C 1
ATOM 986 O O . SER A 1 119 ? 28.182 9.312 -43.062 1.00 61.50 119 SER A O 1
ATOM 988 N N . LEU A 1 120 ? 28.654 8.796 -40.924 1.00 64.38 120 LEU A N 1
ATOM 989 C CA . LEU A 1 120 ? 29.398 7.563 -41.195 1.00 64.38 120 LEU A CA 1
ATOM 990 C C . LEU A 1 120 ? 28.505 6.423 -41.710 1.00 64.38 120 LEU A C 1
ATOM 992 O O . LEU A 1 120 ? 28.993 5.527 -42.393 1.00 64.38 120 LEU A O 1
ATOM 996 N N . SER A 1 121 ? 27.202 6.455 -41.410 1.00 63.12 121 SER A N 1
ATOM 997 C CA . SER A 1 121 ? 26.244 5.430 -41.850 1.00 63.12 121 SER A CA 1
ATOM 998 C C . SER A 1 121 ? 25.832 5.544 -43.327 1.00 63.12 121 SER A C 1
ATOM 1000 O O . SER A 1 121 ? 25.160 4.653 -43.844 1.00 63.12 121 SER A O 1
ATOM 1002 N N . GLY A 1 122 ? 26.218 6.629 -44.014 1.00 57.16 122 GLY A N 1
ATOM 1003 C CA . GLY A 1 122 ? 25.943 6.840 -45.441 1.00 57.16 122 GLY A CA 1
ATOM 1004 C C . GLY A 1 122 ? 24.471 7.093 -45.797 1.00 57.16 122 GLY A C 1
ATOM 1005 O O . GLY A 1 122 ? 24.128 7.083 -46.973 1.00 57.16 122 GLY A O 1
ATOM 1006 N N . GLN A 1 123 ? 23.589 7.310 -44.812 1.00 55.38 123 GLN A N 1
ATOM 1007 C CA . GLN A 1 123 ? 22.136 7.407 -45.033 1.00 55.38 123 GLN A CA 1
ATOM 1008 C C . GLN A 1 123 ? 21.565 8.836 -45.085 1.00 55.38 123 GLN A C 1
ATOM 1010 O O . GLN A 1 123 ? 20.372 8.983 -45.337 1.00 55.38 123 GLN A O 1
ATOM 1015 N N . ILE A 1 124 ? 22.355 9.895 -44.854 1.00 55.56 124 ILE A N 1
ATOM 1016 C CA . ILE A 1 124 ? 21.786 11.253 -44.691 1.00 55.56 124 ILE A CA 1
ATOM 1017 C C . ILE A 1 124 ? 21.575 11.995 -46.020 1.00 55.56 124 ILE A C 1
ATOM 1019 O O . ILE A 1 124 ? 20.675 12.827 -46.117 1.00 55.56 124 ILE A O 1
ATOM 1023 N N . PHE A 1 125 ? 22.345 11.694 -47.067 1.00 57.19 125 PHE A N 1
ATOM 1024 C CA . PHE A 1 125 ? 22.224 12.394 -48.346 1.00 57.19 125 PHE A CA 1
ATOM 1025 C C . PHE A 1 125 ? 22.258 11.386 -49.495 1.00 57.19 125 PHE A C 1
ATOM 1027 O O . PHE A 1 125 ? 23.287 10.741 -49.681 1.00 57.19 125 PHE A O 1
ATOM 1034 N N . PRO A 1 126 ? 21.171 11.208 -50.270 1.00 55.62 126 PRO A N 1
ATOM 1035 C CA . PRO A 1 126 ? 21.281 10.475 -51.524 1.00 55.62 126 PRO A CA 1
ATOM 1036 C C . PRO A 1 126 ? 22.301 11.194 -52.417 1.00 55.62 126 PRO A C 1
ATOM 1038 O O . PRO A 1 126 ? 22.263 12.419 -52.508 1.00 55.62 126 PRO A O 1
ATOM 1041 N N . ASP A 1 127 ? 23.160 10.452 -53.125 1.00 57.25 127 ASP A N 1
ATOM 1042 C CA . ASP A 1 127 ? 24.164 11.010 -54.059 1.00 57.25 127 ASP A CA 1
ATOM 1043 C C . ASP A 1 127 ? 23.548 11.922 -55.143 1.00 57.25 127 ASP A C 1
ATOM 1045 O O . ASP A 1 127 ? 24.245 12.674 -55.825 1.00 57.25 127 ASP A O 1
ATOM 1049 N N . LYS A 1 128 ? 22.222 11.853 -55.311 1.00 53.81 128 LYS A N 1
ATOM 1050 C CA . LYS A 1 128 ? 21.409 12.742 -56.140 1.00 53.81 128 LYS A CA 1
ATOM 1051 C C . LYS A 1 128 ? 20.186 13.220 -55.351 1.00 53.81 128 LYS A C 1
ATOM 1053 O O . LYS A 1 128 ? 19.140 12.570 -55.413 1.00 53.81 128 LYS A O 1
ATOM 1058 N N . PRO A 1 129 ? 20.283 14.323 -54.595 1.00 55.41 129 PRO A N 1
ATOM 1059 C CA . PRO A 1 129 ? 19.100 14.954 -54.026 1.00 55.41 129 PRO A CA 1
ATOM 1060 C C . PRO A 1 129 ? 18.193 15.458 -55.159 1.00 55.41 129 PRO A C 1
ATOM 1062 O O . PRO A 1 129 ? 18.644 16.168 -56.057 1.00 55.41 129 PRO A O 1
ATOM 1065 N N . PHE A 1 130 ? 16.911 15.089 -55.127 1.00 53.41 130 PHE A N 1
ATOM 1066 C CA . PHE A 1 130 ? 15.894 15.726 -55.963 1.00 53.41 130 PHE A CA 1
ATOM 1067 C C . PHE A 1 130 ? 15.500 17.041 -55.292 1.00 53.41 130 PHE A C 1
ATOM 1069 O O . PHE A 1 130 ? 14.797 17.044 -54.281 1.00 53.41 130 PHE A O 1
ATOM 1076 N N . TYR A 1 131 ? 15.993 18.158 -55.821 1.00 54.69 131 TYR A N 1
ATOM 1077 C CA . TYR A 1 131 ? 15.523 19.477 -55.418 1.00 54.69 131 TYR A CA 1
ATOM 1078 C C . TYR A 1 131 ? 14.227 19.774 -56.170 1.00 54.69 131 TYR A C 1
ATOM 1080 O O . TYR A 1 131 ? 14.208 19.749 -57.397 1.00 54.69 131 TYR A O 1
ATOM 1088 N N . LEU A 1 132 ? 13.145 20.034 -55.435 1.00 50.53 132 LEU A N 1
ATOM 1089 C CA . LEU A 1 132 ? 11.913 20.550 -56.025 1.00 50.53 132 LEU A CA 1
ATOM 1090 C C . LEU A 1 132 ? 12.182 21.973 -56.523 1.00 50.53 132 LEU A C 1
ATOM 1092 O O . LEU A 1 132 ? 12.552 22.842 -55.730 1.00 50.53 132 LEU A O 1
ATOM 1096 N N . GLU A 1 133 ? 11.996 22.215 -57.818 1.00 53.69 133 GLU A N 1
ATOM 1097 C CA . GLU A 1 133 ? 11.987 23.574 -58.354 1.00 53.69 133 GLU A CA 1
ATOM 1098 C C . GLU A 1 133 ? 10.711 24.276 -57.878 1.00 53.69 133 GLU A C 1
ATOM 1100 O O . GLU A 1 133 ? 9.592 23.835 -58.150 1.00 53.69 133 GLU A O 1
ATOM 1105 N N . VAL A 1 134 ? 10.882 25.351 -57.107 1.00 51.09 134 VAL A N 1
ATOM 1106 C CA . VAL A 1 134 ? 9.771 26.159 -56.598 1.00 51.09 134 VAL A CA 1
ATOM 1107 C C . VAL A 1 134 ? 9.610 27.366 -57.507 1.00 51.09 134 VAL A C 1
ATOM 1109 O O . VAL A 1 134 ? 10.449 28.266 -57.500 1.00 51.09 134 VAL A O 1
ATOM 1112 N N . ASN A 1 135 ? 8.521 27.388 -58.271 1.00 56.22 135 ASN A N 1
ATOM 1113 C CA . ASN A 1 135 ? 8.162 28.529 -59.102 1.00 56.22 135 ASN A CA 1
ATOM 1114 C C . ASN A 1 135 ? 7.267 29.478 -58.302 1.00 56.22 135 ASN A C 1
ATOM 1116 O O . ASN A 1 135 ? 6.226 29.081 -57.770 1.00 56.22 135 ASN A O 1
ATOM 1120 N N . PHE A 1 136 ? 7.687 30.737 -58.209 1.00 55.50 136 PHE A N 1
ATOM 1121 C CA . PHE A 1 136 ? 6.893 31.807 -57.622 1.00 55.50 136 PHE A CA 1
ATOM 1122 C C . PHE A 1 136 ? 6.304 32.636 -58.761 1.00 55.50 136 PHE A C 1
ATOM 1124 O O . PHE A 1 136 ? 7.035 33.360 -59.432 1.00 55.50 136 PHE A O 1
ATOM 1131 N N . ASP A 1 137 ? 4.996 32.520 -58.989 1.00 58.28 137 ASP A N 1
ATOM 1132 C CA . ASP A 1 137 ? 4.305 33.380 -59.949 1.00 58.28 137 ASP A CA 1
ATOM 1133 C C . ASP A 1 137 ? 4.283 34.824 -59.426 1.00 58.28 137 ASP A C 1
ATOM 1135 O O . ASP A 1 137 ? 3.841 35.090 -58.307 1.00 58.28 137 ASP A O 1
ATOM 1139 N N . GLU A 1 138 ? 4.740 35.773 -60.248 1.00 56.88 138 GLU A N 1
ATOM 1140 C CA . GLU A 1 138 ? 4.876 37.198 -59.893 1.00 56.88 138 GLU A CA 1
ATOM 1141 C C . GLU A 1 138 ? 3.538 37.949 -59.715 1.00 56.88 138 GLU A C 1
ATOM 1143 O O . GLU A 1 138 ? 3.534 39.155 -59.483 1.00 56.88 138 GLU A O 1
ATOM 1148 N N . ASN A 1 139 ? 2.390 37.268 -59.765 1.00 57.34 139 ASN A N 1
ATOM 1149 C CA . ASN A 1 139 ? 1.076 37.891 -59.598 1.00 57.34 139 ASN A CA 1
ATOM 1150 C C . ASN A 1 139 ? 0.416 37.482 -58.276 1.00 57.34 139 ASN A C 1
ATOM 1152 O O . ASN A 1 139 ? -0.384 36.553 -58.242 1.00 57.34 139 ASN A O 1
ATOM 1156 N N . ASP A 1 140 ? 0.774 38.203 -57.209 1.00 54.47 140 ASP A N 1
ATOM 1157 C CA . ASP A 1 140 ? 0.061 38.482 -55.941 1.00 54.47 140 ASP A CA 1
ATOM 1158 C C . ASP A 1 140 ? -0.802 37.402 -55.242 1.00 54.47 140 ASP A C 1
ATOM 1160 O O . ASP A 1 140 ? -1.507 37.701 -54.277 1.00 54.47 140 ASP A O 1
ATOM 1164 N N . ASN A 1 141 ? -0.701 36.126 -55.614 1.00 53.56 141 ASN A N 1
ATOM 1165 C CA . ASN A 1 141 ? -1.325 35.016 -54.902 1.00 53.56 141 ASN A CA 1
ATOM 1166 C C . ASN A 1 141 ? -0.248 34.048 -54.409 1.00 53.56 141 ASN A C 1
ATOM 1168 O O . ASN A 1 141 ? 0.302 33.231 -55.142 1.00 53.56 141 ASN A O 1
ATOM 1172 N N . LYS A 1 142 ? 0.071 34.176 -53.117 1.00 59.31 142 LYS A N 1
ATOM 1173 C CA . LYS A 1 142 ? 1.089 33.390 -52.416 1.00 59.31 142 LYS A CA 1
ATOM 1174 C C . LYS A 1 142 ? 0.619 31.952 -52.224 1.00 59.31 142 LYS A C 1
ATOM 1176 O O . LYS A 1 142 ? 0.089 31.596 -51.172 1.00 59.31 142 LYS A O 1
ATOM 1181 N N . THR A 1 143 ? 0.853 31.094 -53.204 1.00 53.31 143 THR A N 1
ATOM 1182 C CA . THR A 1 143 ? 0.960 29.658 -52.940 1.00 53.31 143 THR A CA 1
ATOM 1183 C C . THR A 1 143 ? 2.018 29.073 -53.869 1.00 53.31 143 THR A C 1
ATOM 1185 O O . THR A 1 143 ? 1.810 29.085 -55.079 1.00 53.31 143 THR A O 1
ATOM 1188 N N . PRO A 1 144 ? 3.169 28.612 -53.344 1.00 56.97 144 PRO A N 1
ATOM 1189 C CA . PRO A 1 144 ? 4.168 27.963 -54.180 1.00 56.97 144 PRO A CA 1
ATOM 1190 C C . PRO A 1 144 ? 3.555 26.710 -54.806 1.00 56.97 144 PRO A C 1
ATOM 1192 O O . PRO A 1 144 ? 2.899 25.923 -54.116 1.00 56.97 144 PRO A O 1
ATOM 1195 N N . SER A 1 145 ? 3.763 26.537 -56.108 1.00 57.19 145 SER A N 1
ATOM 1196 C CA . SER A 1 145 ? 3.439 25.294 -56.800 1.00 57.19 145 SER A CA 1
ATOM 1197 C C . SER A 1 145 ? 4.716 24.477 -56.983 1.00 57.19 145 SER A C 1
ATOM 1199 O O . SER A 1 145 ? 5.801 25.026 -57.180 1.00 57.19 145 SER A O 1
ATOM 1201 N N . PHE A 1 146 ? 4.585 23.159 -56.852 1.00 57.34 146 PHE A N 1
ATOM 1202 C CA . PHE A 1 146 ? 5.689 22.217 -56.988 1.00 57.34 146 PHE A CA 1
ATOM 1203 C C . PHE A 1 146 ? 5.442 21.372 -58.234 1.00 57.34 146 PHE A C 1
ATOM 1205 O O . PHE A 1 146 ? 4.379 20.760 -58.361 1.00 57.34 146 PHE A O 1
ATOM 1212 N N . SER A 1 147 ? 6.416 21.328 -59.136 1.00 59.44 147 SER A N 1
ATOM 1213 C CA . SER A 1 147 ? 6.450 20.389 -60.258 1.00 59.44 147 SER A CA 1
ATOM 1214 C C . SER A 1 147 ? 7.507 19.316 -60.007 1.00 59.44 147 SER A C 1
ATOM 1216 O O . SER A 1 147 ? 8.550 19.598 -59.416 1.00 59.44 147 SER A O 1
ATOM 1218 N N . ALA A 1 148 ? 7.188 18.087 -60.413 1.00 49.66 148 ALA A N 1
ATOM 1219 C CA . ALA A 1 148 ? 8.086 16.937 -60.369 1.00 49.66 148 ALA A CA 1
ATOM 1220 C C . ALA A 1 148 ? 8.991 16.882 -61.605 1.00 49.66 148 ALA A C 1
ATOM 1222 O O . ALA A 1 148 ? 8.524 17.326 -62.680 1.00 49.66 148 ALA A O 1
#

Radius of gyration: 29.58 Å; chains: 1; bounding box: 48×50×84 Å

Foldseek 3Di:
DDPVVLVVVVVVLVVCCVVPLVVLLVVLVVVLVVLPPPPCLVVSVVSLVVSLVVLVVSLVVLCVVCVVDDDDPVSVVVNVVVSVVSNVCSVVSSVVSVVSSVVSVVVVCDPDPDPVRVVVVVPPDDPDDDDFDWDDDPPDDDDTDTDD

Secondary structure (DSSP, 8-state):
--HHHHHHHHHHHHHHIIIIIIHHHHHHHHHHHTT--TTTHHHHHHHHHHHHHHHHHHHHHHHHHHTTS---HHHHHHHHHHHHHHHHHHHHHHHHHHHHHHHHHHHHSPPPPPHHHHHHTT-SS-SS--PPEEE--SSS----EEE-

Sequence (148 aa):
MTNNEFEQLILQFDTFWNDNIVTAYVQIKTHLLQGRLNDTSNRLFNCIQHYSNVITLFVEEVEATFAKHTLTKKQQIDLQDYLNECRQTRTTDTLELKQIESALRKGQLLPLPTFEEQSLSGQIFPDKPFYLEVNFDENDNKTPSFSA